Protein AF-A0A7S2SRY5-F1 (afdb_monomer_lite)

Radius of gyration: 25.63 Å; chains: 1; bounding box: 50×36×80 Å

pLDDT: mean 78.51, std 10.62, range [42.31, 93.31]

Secondary structure (DSSP, 8-state):
------HHHHHHHHHHHHHHHHHHHHS-S-HHHHHHHHHHHHHHHHHHHHHH--SSSHHHHHHHHHHHHHHHHHHHHHHHHHTT----HHHHHHHHHHHHHHHHHHHHHHHHHHHHHHHHHHHHHHHHHHHHHHHHHHHHHHHHHHHH--

Structure (mmCIF, N/CA/C/O backbone):
data_AF-A0A7S2SRY5-F1
#
_entry.id   AF-A0A7S2SRY5-F1
#
loop_
_atom_site.group_PDB
_atom_site.id
_atom_site.type_symbol
_atom_site.label_atom_id
_atom_site.label_alt_id
_atom_site.label_comp_id
_atom_site.label_asym_id
_atom_site.label_entity_id
_atom_site.label_seq_id
_atom_site.pdbx_PDB_ins_code
_atom_site.Cartn_x
_atom_site.Cartn_y
_atom_site.Cartn_z
_atom_site.occupancy
_atom_site.B_iso_or_equiv
_atom_site.auth_seq_id
_atom_site.auth_comp_id
_atom_site.auth_asym_id
_atom_site.auth_atom_id
_atom_site.pdbx_PDB_model_num
ATOM 1 N N . ALA A 1 1 ? -24.766 8.597 -2.545 1.00 42.31 1 ALA A N 1
ATOM 2 C CA . ALA A 1 1 ? -24.992 7.675 -1.414 1.00 42.31 1 ALA A CA 1
ATOM 3 C C . ALA A 1 1 ? -23.732 6.835 -1.227 1.00 42.31 1 ALA A C 1
ATOM 5 O O . ALA A 1 1 ? -23.485 5.963 -2.050 1.00 42.31 1 ALA A O 1
ATOM 6 N N . ASN A 1 2 ? -22.904 7.137 -0.221 1.00 47.97 2 ASN A N 1
ATOM 7 C CA . ASN A 1 2 ? -21.693 6.357 0.059 1.00 47.97 2 ASN A CA 1
ATOM 8 C C . ASN A 1 2 ? -22.101 4.989 0.608 1.00 47.97 2 ASN A C 1
ATOM 10 O O . ASN A 1 2 ? -22.494 4.873 1.770 1.00 47.97 2 ASN A O 1
ATOM 14 N N . LYS A 1 3 ? -22.042 3.952 -0.233 1.00 54.22 3 LYS A N 1
ATOM 15 C CA . LYS A 1 3 ? -22.124 2.567 0.232 1.00 54.22 3 LYS A CA 1
ATOM 16 C C . LYS A 1 3 ? -20.818 2.274 0.962 1.00 54.22 3 LYS A C 1
ATOM 18 O O . LYS A 1 3 ? -19.805 2.040 0.317 1.00 54.22 3 LYS A O 1
ATOM 23 N N . ARG A 1 4 ? -20.837 2.326 2.296 1.00 57.22 4 ARG A N 1
ATOM 24 C CA . ARG A 1 4 ? -19.700 1.893 3.116 1.00 57.22 4 ARG A CA 1
ATOM 25 C C . ARG A 1 4 ? -19.456 0.416 2.826 1.00 57.22 4 ARG A C 1
ATOM 27 O O . ARG A 1 4 ? -20.260 -0.429 3.216 1.00 57.22 4 ARG A O 1
ATOM 34 N N . MET A 1 5 ? -18.389 0.121 2.094 1.00 65.12 5 MET A N 1
ATOM 35 C CA . MET A 1 5 ? -17.913 -1.247 1.943 1.00 65.12 5 MET A CA 1
ATOM 36 C C . MET A 1 5 ? -17.439 -1.711 3.325 1.00 65.12 5 MET A C 1
ATOM 38 O O . MET A 1 5 ? -16.780 -0.951 4.034 1.00 65.12 5 MET A O 1
ATOM 42 N N . GLY A 1 6 ? -17.836 -2.909 3.756 1.00 72.12 6 GLY A N 1
ATOM 43 C CA . GLY A 1 6 ? -17.393 -3.436 5.046 1.00 72.12 6 GLY A CA 1
ATOM 44 C C . GLY A 1 6 ? -15.869 -3.561 5.075 1.00 72.12 6 GLY A C 1
ATOM 45 O O . GLY A 1 6 ? -15.277 -3.959 4.073 1.00 72.12 6 GLY A O 1
ATOM 46 N N . PHE A 1 7 ? -15.247 -3.249 6.216 1.00 74.31 7 PHE A N 1
ATOM 47 C CA . PHE A 1 7 ? -13.791 -3.320 6.413 1.00 74.31 7 PHE A CA 1
ATOM 48 C C . PHE A 1 7 ? -13.189 -4.637 5.897 1.00 74.31 7 PHE A C 1
ATOM 50 O O . PHE A 1 7 ? -12.199 -4.626 5.180 1.00 74.31 7 PHE A O 1
ATOM 57 N N . LEU A 1 8 ? -13.863 -5.757 6.164 1.00 75.06 8 LEU A N 1
ATOM 58 C CA . LEU A 1 8 ? -13.459 -7.100 5.742 1.00 75.06 8 LEU A CA 1
ATOM 59 C C . LEU A 1 8 ? -13.391 -7.258 4.213 1.00 75.06 8 LEU A C 1
ATOM 61 O O . LEU A 1 8 ? -12.482 -7.884 3.683 1.00 75.06 8 LEU A O 1
ATOM 65 N N . THR A 1 9 ? -14.335 -6.663 3.483 1.00 81.44 9 THR A N 1
ATOM 66 C CA . THR A 1 9 ? -14.338 -6.686 2.013 1.00 81.44 9 THR A CA 1
ATOM 67 C C . THR A 1 9 ? -13.236 -5.799 1.446 1.00 81.44 9 THR A C 1
ATOM 69 O O . THR A 1 9 ? -12.620 -6.153 0.443 1.00 81.44 9 THR A O 1
ATOM 72 N N . TRP A 1 10 ? -12.977 -4.660 2.092 1.00 86.56 10 TRP A N 1
ATOM 73 C CA . TRP A 1 10 ? -11.873 -3.789 1.711 1.00 86.56 10 TRP A CA 1
ATOM 74 C C . TRP A 1 10 ? -10.514 -4.446 1.960 1.00 86.56 10 TRP A C 1
ATOM 76 O O . TRP A 1 10 ? -9.637 -4.342 1.112 1.00 86.56 10 TRP A O 1
ATOM 86 N N . ASP A 1 11 ? -10.358 -5.180 3.060 1.00 80.69 11 ASP A N 1
ATOM 87 C CA . ASP A 1 11 ? -9.119 -5.898 3.363 1.00 80.69 11 ASP A CA 1
ATOM 88 C C . ASP A 1 11 ? -8.829 -7.017 2.346 1.00 80.69 11 ASP A C 1
ATOM 90 O O . ASP A 1 11 ? -7.717 -7.163 1.844 1.00 80.69 11 ASP A O 1
ATOM 94 N N . VAL A 1 12 ? -9.857 -7.754 1.916 1.00 82.75 12 VAL A N 1
ATOM 95 C CA . VAL A 1 12 ? -9.706 -8.714 0.807 1.00 82.75 12 VAL A CA 1
ATOM 96 C C . VAL A 1 12 ? -9.290 -8.000 -0.486 1.00 82.75 12 VAL A C 1
ATOM 98 O O . VAL A 1 12 ? -8.461 -8.509 -1.240 1.00 82.75 12 VAL A O 1
ATOM 101 N N . PHE A 1 13 ? -9.830 -6.806 -0.743 1.00 87.38 13 PHE A N 1
ATOM 102 C CA . PHE A 1 13 ? -9.464 -6.006 -1.910 1.00 87.38 13 PHE A CA 1
ATOM 103 C C . PHE A 1 13 ? -8.007 -5.514 -1.851 1.00 87.38 13 PHE A C 1
ATOM 105 O O . PHE A 1 13 ? -7.291 -5.614 -2.849 1.00 87.38 13 PHE A O 1
ATOM 112 N N . THR A 1 14 ? -7.532 -5.029 -0.701 1.00 86.44 14 THR A N 1
ATOM 113 C CA . THR A 1 14 ? -6.136 -4.593 -0.527 1.00 86.44 14 THR A CA 1
ATOM 114 C C . THR A 1 14 ? -5.162 -5.765 -0.622 1.00 86.44 14 THR A C 1
ATOM 116 O O . THR A 1 14 ? -4.108 -5.624 -1.244 1.00 86.44 14 THR A O 1
ATOM 119 N N . GLN A 1 15 ? -5.513 -6.941 -0.096 1.00 82.44 15 GLN A N 1
ATOM 120 C CA . GLN A 1 15 ? -4.714 -8.156 -0.270 1.00 82.44 15 GLN A CA 1
ATOM 121 C C . GLN A 1 15 ? -4.664 -8.595 -1.737 1.00 82.44 15 GLN A C 1
ATOM 123 O O . GLN A 1 15 ? -3.578 -8.837 -2.265 1.00 82.44 15 GLN A O 1
ATOM 128 N N . ALA A 1 16 ? -5.807 -8.626 -2.431 1.00 85.50 16 ALA A N 1
ATOM 129 C CA . ALA A 1 16 ? -5.864 -8.947 -3.857 1.00 85.50 16 ALA A CA 1
ATOM 130 C C . ALA A 1 16 ? -5.019 -7.973 -4.696 1.00 85.50 16 ALA A C 1
ATOM 132 O O . ALA A 1 16 ? -4.290 -8.402 -5.590 1.00 85.50 16 ALA A O 1
ATOM 133 N N . ARG A 1 17 ? -5.048 -6.674 -4.367 1.00 91.06 17 ARG A N 1
ATOM 134 C CA . ARG A 1 17 ? -4.177 -5.650 -4.966 1.00 91.06 17 ARG A CA 1
ATOM 135 C C . ARG A 1 17 ? -2.700 -6.001 -4.790 1.00 91.06 17 ARG A C 1
ATOM 137 O O . ARG A 1 17 ? -1.957 -5.967 -5.764 1.00 91.06 17 ARG A O 1
ATOM 144 N N . THR A 1 18 ? -2.275 -6.361 -3.582 1.00 84.25 18 THR A N 1
ATOM 145 C CA . THR A 1 18 ? -0.880 -6.744 -3.306 1.00 84.25 18 THR A CA 1
ATOM 146 C C . THR A 1 18 ? -0.471 -7.990 -4.090 1.00 84.25 18 THR A C 1
ATOM 148 O O . THR A 1 18 ? 0.593 -8.003 -4.704 1.00 84.25 18 THR A O 1
ATOM 151 N N . VAL A 1 19 ? -1.333 -9.009 -4.144 1.00 79.88 19 VAL A N 1
ATOM 152 C CA . VAL A 1 19 ? -1.084 -10.226 -4.934 1.00 79.88 19 VAL A CA 1
ATOM 153 C C . VAL A 1 19 ? -0.946 -9.899 -6.420 1.00 79.88 19 VAL A C 1
ATOM 155 O O . VAL A 1 19 ? -0.028 -10.396 -7.065 1.00 79.88 19 VAL A O 1
ATOM 158 N N . LEU A 1 20 ? -1.803 -9.032 -6.964 1.00 87.25 20 LEU A N 1
ATOM 159 C CA . LEU A 1 20 ? -1.713 -8.597 -8.360 1.00 87.25 20 LEU A CA 1
ATOM 160 C C . LEU A 1 20 ? -0.436 -7.799 -8.642 1.00 87.25 20 LEU A C 1
ATOM 162 O O . LEU A 1 20 ? 0.190 -8.025 -9.672 1.00 87.25 20 LEU A O 1
ATOM 166 N N . LEU A 1 21 ? -0.016 -6.916 -7.731 1.00 86.25 21 LEU A N 1
ATOM 167 C CA . LEU A 1 21 ? 1.247 -6.181 -7.868 1.00 86.25 21 LEU A CA 1
ATOM 168 C C . LEU A 1 21 ? 2.449 -7.131 -7.935 1.00 86.25 21 LEU A C 1
ATOM 170 O O . LEU A 1 21 ? 3.328 -6.946 -8.773 1.00 86.25 21 LEU A O 1
ATOM 174 N N . VAL A 1 22 ? 2.461 -8.171 -7.097 1.00 83.00 22 VAL A N 1
ATOM 175 C CA . VAL A 1 22 ? 3.490 -9.218 -7.153 1.00 83.00 22 VAL A CA 1
ATOM 176 C C . VAL A 1 22 ? 3.356 -10.047 -8.432 1.00 83.00 22 VAL A C 1
ATOM 178 O O . VAL A 1 22 ? 4.353 -10.344 -9.072 1.00 83.00 22 VAL A O 1
ATOM 181 N N . ALA A 1 23 ? 2.145 -10.387 -8.873 1.00 80.31 23 ALA A N 1
ATOM 182 C CA . ALA A 1 23 ? 1.958 -11.119 -10.125 1.00 80.31 23 ALA A CA 1
ATOM 183 C C . ALA A 1 23 ? 2.494 -10.330 -11.333 1.00 80.31 23 ALA A C 1
ATOM 185 O O . ALA A 1 23 ? 3.131 -10.908 -12.212 1.00 80.31 23 ALA A O 1
ATOM 186 N N . PHE A 1 24 ? 2.300 -9.007 -11.359 1.00 86.12 24 PHE A N 1
ATOM 187 C CA . PHE A 1 24 ? 2.825 -8.143 -12.417 1.00 86.12 24 PHE A CA 1
ATOM 188 C C . PHE A 1 24 ? 4.351 -8.115 -12.463 1.00 86.12 24 PHE A C 1
ATOM 190 O O . PHE A 1 24 ? 4.898 -8.026 -13.560 1.00 86.12 24 PHE A O 1
ATOM 197 N N . SER A 1 25 ? 5.040 -8.250 -11.324 1.00 79.44 25 SER A N 1
ATOM 198 C CA . SER A 1 25 ? 6.508 -8.300 -11.306 1.00 79.44 25 SER A CA 1
ATOM 199 C C . SER A 1 25 ? 7.085 -9.591 -11.901 1.00 79.44 25 SER A C 1
ATOM 201 O O . SER A 1 25 ? 8.262 -9.626 -12.251 1.00 79.44 25 SER A O 1
ATOM 203 N N . VAL A 1 26 ? 6.265 -10.635 -12.061 1.00 81.38 26 VAL A N 1
ATOM 204 C CA . VAL A 1 26 ? 6.662 -11.923 -12.660 1.00 81.38 26 VAL A CA 1
ATOM 205 C C . VAL A 1 26 ? 6.169 -12.058 -14.110 1.00 81.38 26 VAL A C 1
ATOM 207 O O . VAL A 1 26 ? 6.639 -12.913 -14.853 1.00 81.38 26 VAL A O 1
ATOM 210 N N . LEU A 1 27 ? 5.228 -11.212 -14.547 1.00 79.81 27 LEU A N 1
ATOM 211 C CA . LEU A 1 27 ? 4.496 -11.399 -15.808 1.00 79.81 27 LEU A CA 1
ATOM 212 C C . LEU A 1 27 ? 5.272 -10.994 -17.074 1.00 79.81 27 LEU A C 1
ATOM 214 O O . LEU A 1 27 ? 4.885 -11.369 -18.178 1.00 79.81 27 LEU A O 1
ATOM 218 N N . SER A 1 28 ? 6.313 -10.173 -16.946 1.00 77.56 28 SER A N 1
ATOM 219 C CA . SER A 1 28 ? 7.068 -9.623 -18.080 1.00 77.56 28 SER A CA 1
ATOM 220 C C . SER A 1 28 ? 8.471 -9.239 -17.639 1.00 77.56 28 SER A C 1
ATOM 222 O O . SER A 1 28 ? 8.620 -8.728 -16.546 1.00 77.56 28 SER A O 1
ATOM 224 N N . GLU A 1 29 ? 9.497 -9.398 -18.469 1.00 78.12 29 GLU A N 1
ATOM 225 C CA . GLU A 1 29 ? 10.852 -8.911 -18.146 1.00 78.12 29 GLU A CA 1
ATOM 226 C C . GLU A 1 29 ? 10.997 -7.390 -18.349 1.00 78.12 29 GLU A C 1
ATOM 228 O O . GLU A 1 29 ? 11.954 -6.772 -17.884 1.00 78.12 29 GLU A O 1
ATOM 233 N N . ASN A 1 30 ? 10.037 -6.753 -19.030 1.00 77.44 30 ASN A N 1
ATOM 234 C CA . ASN A 1 30 ? 10.078 -5.321 -19.302 1.00 77.44 30 ASN A CA 1
ATOM 235 C C . ASN A 1 30 ? 9.521 -4.516 -18.116 1.00 77.44 30 ASN A C 1
ATOM 237 O O . ASN A 1 30 ? 8.305 -4.367 -17.966 1.00 77.44 30 ASN A O 1
ATOM 241 N N . GLY A 1 31 ? 10.419 -3.940 -17.312 1.00 79.06 31 GLY A N 1
ATOM 242 C CA . GLY A 1 31 ? 10.070 -3.160 -16.119 1.00 79.06 31 GLY A CA 1
ATOM 243 C C . GLY A 1 31 ? 9.148 -1.959 -16.375 1.00 79.06 31 GLY A C 1
ATOM 244 O O . GLY A 1 31 ? 8.325 -1.635 -15.522 1.00 79.06 31 GLY A O 1
ATOM 245 N N . ILE A 1 32 ? 9.200 -1.336 -17.562 1.00 79.31 32 ILE A N 1
ATOM 246 C CA . ILE A 1 32 ? 8.292 -0.229 -17.919 1.00 79.31 32 ILE A CA 1
ATOM 247 C C . ILE A 1 32 ? 6.856 -0.744 -18.037 1.00 79.31 32 ILE A C 1
ATOM 249 O O . ILE A 1 32 ? 5.921 -0.120 -17.534 1.00 79.31 32 ILE A O 1
ATOM 253 N N . PHE A 1 33 ? 6.678 -1.902 -18.675 1.00 79.00 33 PHE A N 1
ATOM 254 C CA . PHE A 1 33 ? 5.366 -2.525 -18.823 1.00 79.00 33 PHE A CA 1
ATOM 255 C C . PHE A 1 33 ? 4.800 -2.965 -17.465 1.00 79.00 33 PHE A C 1
ATOM 257 O O . PHE A 1 33 ? 3.637 -2.686 -17.171 1.00 79.00 33 PHE A O 1
ATOM 264 N N . GLN A 1 34 ? 5.631 -3.569 -16.605 1.00 84.94 34 GLN A N 1
ATOM 265 C CA . GLN A 1 34 ? 5.238 -3.937 -15.239 1.00 84.94 34 GLN A CA 1
ATOM 266 C C . GLN A 1 34 ? 4.772 -2.720 -14.429 1.00 84.94 34 GLN A C 1
ATOM 268 O O . GLN A 1 34 ? 3.704 -2.738 -13.813 1.00 84.94 34 GLN A O 1
ATOM 273 N N . ALA A 1 35 ? 5.558 -1.642 -14.449 1.00 84.19 35 ALA A N 1
ATOM 274 C CA . ALA A 1 35 ? 5.252 -0.434 -13.701 1.00 84.19 35 ALA A CA 1
ATOM 275 C C . ALA A 1 35 ? 4.010 0.284 -14.253 1.00 84.19 35 ALA A C 1
ATOM 277 O O . ALA A 1 35 ? 3.208 0.796 -13.475 1.00 84.19 35 ALA A O 1
ATOM 278 N N . GLY A 1 36 ? 3.786 0.252 -15.571 1.00 81.00 36 GLY A N 1
ATOM 279 C CA . GLY A 1 36 ? 2.549 0.737 -16.188 1.00 81.00 36 GLY A CA 1
ATOM 280 C C . GLY A 1 36 ? 1.308 0.000 -15.674 1.00 81.00 36 GLY A C 1
ATOM 281 O O . GLY A 1 36 ? 0.345 0.639 -15.247 1.00 81.00 36 GLY A O 1
ATOM 282 N N . LEU A 1 37 ? 1.348 -1.337 -15.629 1.00 86.50 37 LEU A N 1
ATOM 283 C CA . LEU A 1 37 ? 0.261 -2.148 -15.068 1.00 86.50 37 LEU A CA 1
ATOM 284 C C . LEU A 1 37 ? 0.033 -1.860 -13.577 1.00 86.50 37 LEU A C 1
ATOM 286 O O . LEU A 1 37 ? -1.114 -1.710 -13.146 1.00 86.50 37 LEU A O 1
ATOM 290 N N . ALA A 1 38 ? 1.112 -1.725 -12.801 1.00 89.00 38 ALA A N 1
ATOM 291 C CA . ALA A 1 38 ? 1.039 -1.370 -11.387 1.00 89.00 38 ALA A CA 1
ATOM 292 C C . ALA A 1 38 ? 0.377 0.002 -11.173 1.00 89.00 38 ALA A C 1
ATOM 294 O O . ALA A 1 38 ? -0.526 0.121 -10.345 1.00 89.00 38 ALA A O 1
ATOM 295 N N . ILE A 1 39 ? 0.748 1.019 -11.960 1.00 87.00 39 ILE A N 1
ATOM 296 C CA . ILE A 1 39 ? 0.135 2.356 -11.905 1.00 87.00 39 ILE A CA 1
ATOM 297 C C . ILE A 1 39 ? -1.359 2.278 -12.224 1.00 87.00 39 ILE A C 1
ATOM 299 O O . ILE A 1 39 ? -2.165 2.829 -11.475 1.00 87.00 39 ILE A O 1
ATOM 303 N N . CYS A 1 40 ? -1.751 1.574 -13.290 1.00 87.69 40 CYS A N 1
ATOM 304 C CA . CYS A 1 40 ? -3.163 1.407 -13.641 1.00 87.69 40 CYS A CA 1
ATOM 305 C C . CYS A 1 40 ? -3.965 0.779 -12.491 1.00 87.69 40 CYS A C 1
ATOM 307 O O . CYS A 1 40 ? -5.036 1.278 -12.138 1.00 87.69 40 CYS A O 1
ATOM 309 N N . LEU A 1 41 ? -3.434 -0.273 -11.861 1.00 93.31 41 LEU A N 1
ATOM 310 C CA . LEU A 1 41 ? -4.074 -0.930 -10.721 1.00 93.31 41 LEU A CA 1
ATOM 311 C C . LEU A 1 41 ? -4.168 -0.015 -9.490 1.00 93.31 41 LEU A C 1
ATOM 313 O O . LEU A 1 41 ? -5.200 0.007 -8.811 1.00 93.31 41 LEU A O 1
ATOM 317 N N . LEU A 1 42 ? -3.116 0.751 -9.195 1.00 92.12 42 LEU A N 1
ATOM 318 C CA . LEU A 1 42 ? -3.096 1.685 -8.069 1.00 92.12 42 LEU A CA 1
ATOM 319 C C . LEU A 1 42 ? -4.071 2.850 -8.279 1.00 92.12 42 LEU A C 1
ATOM 321 O O . LEU A 1 42 ? -4.771 3.223 -7.340 1.00 92.12 42 LEU A O 1
ATOM 325 N N . ILE A 1 43 ? -4.193 3.376 -9.503 1.00 88.50 43 ILE A N 1
ATOM 326 C CA . ILE A 1 43 ? -5.193 4.398 -9.847 1.00 88.50 43 ILE A CA 1
ATOM 327 C C . ILE A 1 43 ? -6.606 3.843 -9.653 1.00 88.50 43 ILE A C 1
ATOM 329 O O . ILE A 1 43 ? -7.428 4.488 -9.002 1.00 88.50 43 ILE A O 1
ATOM 333 N N . LEU A 1 44 ? -6.891 2.635 -10.153 1.00 90.31 44 LEU A N 1
ATOM 334 C CA . LEU A 1 44 ? -8.186 1.980 -9.932 1.00 90.31 44 LEU A CA 1
ATOM 335 C C . LEU A 1 44 ? -8.475 1.790 -8.438 1.00 90.31 44 LEU A C 1
ATOM 337 O O . LEU A 1 44 ? -9.592 2.041 -7.988 1.00 90.31 44 LEU A O 1
ATOM 341 N N . SER A 1 45 ? -7.458 1.415 -7.660 1.00 92.19 45 SER A N 1
ATOM 342 C CA . SER A 1 45 ? -7.562 1.274 -6.205 1.00 92.19 45 SER A CA 1
ATOM 343 C C . SER A 1 45 ? -7.845 2.609 -5.515 1.00 92.19 45 SER A C 1
ATOM 345 O O . SER A 1 45 ? -8.676 2.657 -4.613 1.00 92.19 45 SER A O 1
ATOM 347 N N . LEU A 1 46 ? -7.211 3.700 -5.952 1.00 89.88 46 LEU A N 1
ATOM 348 C CA . LEU A 1 46 ? -7.432 5.045 -5.419 1.00 89.88 46 LEU A CA 1
ATOM 349 C C . LEU A 1 46 ? -8.837 5.561 -5.745 1.00 89.88 46 LEU A C 1
ATOM 351 O O . LEU A 1 46 ? -9.496 6.146 -4.886 1.00 89.88 46 LEU A O 1
ATOM 355 N N . VAL A 1 47 ? -9.325 5.316 -6.963 1.00 88.38 47 VAL A N 1
ATOM 356 C CA . VAL A 1 47 ? -10.702 5.648 -7.358 1.00 88.38 47 VAL A CA 1
ATOM 357 C C . VAL A 1 47 ? -11.703 4.851 -6.520 1.00 88.38 47 VAL A C 1
ATOM 359 O O . VAL A 1 47 ? -12.637 5.437 -5.971 1.00 88.38 47 VAL A O 1
ATOM 362 N N . ALA A 1 48 ? -11.487 3.541 -6.363 1.00 89.81 48 ALA A N 1
ATOM 363 C CA . ALA A 1 48 ? -12.327 2.695 -5.520 1.00 89.81 48 ALA A CA 1
ATOM 364 C C . ALA A 1 48 ? -12.325 3.179 -4.062 1.00 89.81 48 ALA A C 1
ATOM 366 O O . ALA A 1 48 ? -13.387 3.335 -3.463 1.00 89.81 48 ALA A O 1
ATOM 367 N N . HIS A 1 49 ? -11.154 3.495 -3.510 1.00 90.06 49 HIS A N 1
ATOM 368 C CA . HIS A 1 49 ? -11.011 3.991 -2.142 1.00 90.06 49 HIS A CA 1
ATOM 369 C C . HIS A 1 49 ? -11.755 5.313 -1.917 1.00 90.06 49 HIS A C 1
ATOM 371 O O . HIS A 1 49 ? -12.544 5.430 -0.980 1.00 90.06 49 HIS A O 1
ATOM 377 N N . ASN A 1 50 ? -11.584 6.286 -2.817 1.00 87.06 50 ASN A N 1
ATOM 378 C CA . ASN A 1 50 ? -12.286 7.570 -2.738 1.00 87.06 50 ASN A CA 1
ATOM 379 C C . ASN A 1 50 ? -13.809 7.422 -2.865 1.00 87.06 50 ASN A C 1
ATOM 381 O O . ASN A 1 50 ? -14.549 8.195 -2.257 1.00 87.06 50 ASN A O 1
ATOM 385 N N . TYR A 1 51 ? -14.282 6.433 -3.628 1.00 86.56 51 TYR A N 1
ATOM 386 C CA . TYR A 1 51 ? -15.709 6.162 -3.787 1.00 86.56 51 TYR A CA 1
ATOM 387 C C . TYR A 1 51 ? -16.319 5.460 -2.565 1.00 86.56 51 TYR A C 1
ATOM 389 O O . TYR A 1 51 ? -17.393 5.843 -2.098 1.00 86.56 51 TYR A O 1
ATOM 397 N N . TYR A 1 52 ? -15.651 4.431 -2.036 1.00 86.44 52 TYR A N 1
ATOM 398 C CA . TYR A 1 52 ? -16.204 3.592 -0.971 1.00 86.44 52 TYR A CA 1
ATOM 399 C C . TYR A 1 52 ? -15.914 4.110 0.441 1.00 86.44 52 TYR A C 1
ATOM 401 O O . TYR A 1 52 ? -16.717 3.836 1.336 1.00 86.44 52 TYR A O 1
ATOM 409 N N . ARG A 1 53 ? -14.809 4.848 0.643 1.00 87.31 53 ARG A N 1
ATOM 410 C CA . ARG A 1 53 ? -14.323 5.340 1.949 1.00 87.31 53 ARG A CA 1
ATOM 411 C C . ARG A 1 53 ? -14.516 4.296 3.064 1.00 87.31 53 ARG A C 1
ATOM 413 O O . ARG A 1 53 ? -15.358 4.469 3.950 1.00 87.31 53 ARG A O 1
ATOM 420 N N . PRO A 1 54 ? -13.796 3.169 2.973 1.00 81.62 54 PRO A N 1
ATOM 421 C CA . PRO A 1 54 ? -14.066 1.956 3.743 1.00 81.62 54 PRO A CA 1
ATOM 422 C C . PRO A 1 54 ? -13.816 2.120 5.247 1.00 81.62 54 PRO A C 1
ATOM 424 O O . PRO A 1 54 ? -14.426 1.416 6.055 1.00 81.62 54 PRO A O 1
ATOM 427 N N . PHE A 1 55 ? -12.947 3.049 5.655 1.00 84.00 55 PHE A N 1
ATOM 428 C CA . PHE A 1 55 ? -12.626 3.232 7.066 1.00 84.00 55 PHE A CA 1
ATOM 429 C C . PHE A 1 55 ? -13.671 4.091 7.776 1.00 84.00 55 PHE A C 1
ATOM 431 O O . PHE A 1 55 ? -14.225 5.044 7.226 1.00 84.00 55 PHE A O 1
ATOM 438 N N . ARG A 1 56 ? -13.931 3.768 9.049 1.00 82.00 56 ARG A N 1
ATOM 439 C CA . ARG A 1 56 ? -14.882 4.519 9.883 1.00 82.00 56 ARG A CA 1
ATOM 440 C C . ARG A 1 56 ? -14.428 5.949 10.164 1.00 82.00 56 ARG A C 1
ATOM 442 O O . ARG A 1 56 ? -15.288 6.811 10.323 1.00 82.00 56 ARG A O 1
ATOM 449 N N . THR A 1 57 ? -13.121 6.172 10.258 1.00 84.81 57 THR A N 1
ATOM 450 C CA . THR A 1 57 ? -12.519 7.466 10.581 1.00 84.81 57 THR A CA 1
ATOM 451 C C . THR A 1 57 ? -11.998 8.132 9.312 1.00 84.81 57 THR A C 1
ATOM 453 O O . THR A 1 57 ? -11.315 7.504 8.502 1.00 84.81 57 THR A O 1
ATOM 456 N N . ASP A 1 58 ? -12.290 9.422 9.133 1.00 84.62 58 ASP A N 1
ATOM 457 C CA . ASP A 1 58 ? -11.814 10.178 7.966 1.00 84.62 58 ASP A CA 1
ATOM 458 C C . ASP A 1 58 ? -10.283 10.182 7.885 1.00 84.62 58 ASP A C 1
ATOM 460 O O . ASP A 1 58 ? -9.722 9.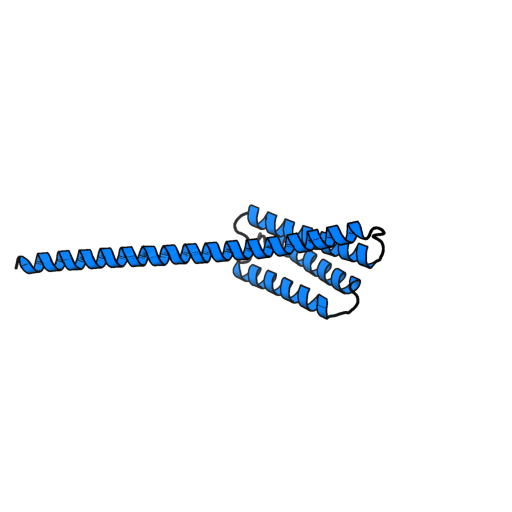952 6.821 1.00 84.62 58 ASP A O 1
ATOM 464 N N . ARG A 1 59 ? -9.605 10.273 9.034 1.00 81.94 59 ARG A N 1
ATOM 465 C CA . ARG A 1 59 ? -8.139 10.245 9.115 1.00 81.94 59 ARG A CA 1
ATOM 466 C C . ARG A 1 59 ? -7.518 8.964 8.545 1.00 81.94 59 ARG A C 1
ATOM 468 O O . ARG A 1 59 ? -6.470 9.039 7.915 1.00 81.94 59 ARG A O 1
ATOM 475 N N . ALA A 1 60 ? -8.145 7.802 8.751 1.00 81.44 60 ALA A N 1
ATOM 476 C CA . ALA A 1 60 ? -7.662 6.539 8.185 1.00 81.44 60 ALA A CA 1
ATOM 477 C C . ALA A 1 60 ? -7.901 6.467 6.670 1.00 81.44 60 ALA A C 1
ATOM 479 O O . ALA A 1 60 ? -7.049 5.976 5.934 1.00 81.44 60 ALA A O 1
ATOM 480 N N . ASN A 1 61 ? -9.025 7.015 6.191 1.00 85.44 61 ASN A N 1
ATOM 481 C CA . ASN A 1 61 ? -9.264 7.140 4.755 1.00 85.44 61 ASN A CA 1
ATOM 482 C C . ASN A 1 61 ? -8.237 8.069 4.098 1.00 85.44 61 ASN A C 1
ATOM 484 O O . ASN A 1 61 ? -7.701 7.722 3.051 1.00 85.44 61 ASN A O 1
ATOM 488 N N . ASP A 1 62 ? -7.926 9.207 4.714 1.00 85.69 62 ASP A N 1
ATOM 489 C CA . ASP A 1 62 ? -6.948 10.150 4.172 1.00 85.69 62 ASP A CA 1
ATOM 490 C C . ASP A 1 62 ? -5.536 9.540 4.137 1.00 85.69 62 ASP A C 1
ATOM 492 O O . ASP A 1 62 ? -4.824 9.704 3.148 1.00 85.69 62 ASP A O 1
ATOM 496 N N . LEU A 1 63 ? -5.154 8.769 5.164 1.00 85.06 63 LEU A N 1
ATOM 497 C CA . LEU A 1 63 ? -3.886 8.030 5.204 1.00 85.06 63 LEU A CA 1
ATOM 498 C C . LEU A 1 63 ? -3.773 6.983 4.086 1.00 85.06 63 LEU A C 1
ATOM 500 O O . LEU A 1 63 ? -2.739 6.925 3.419 1.00 85.06 63 LEU A O 1
ATOM 504 N N . GLU A 1 64 ? -4.815 6.185 3.838 1.00 85.88 64 GLU A N 1
ATOM 505 C CA . GLU A 1 64 ? -4.805 5.203 2.739 1.00 85.88 64 GLU A CA 1
ATOM 506 C C . GLU A 1 64 ? -4.782 5.901 1.370 1.00 85.88 64 GLU A C 1
ATOM 508 O O . GLU A 1 64 ? -4.015 5.503 0.494 1.00 85.88 64 GLU A O 1
ATOM 513 N N . SER A 1 65 ? -5.551 6.983 1.187 1.00 86.25 65 SER A N 1
ATOM 514 C CA . SER A 1 65 ? -5.515 7.791 -0.042 1.00 86.25 65 SER A CA 1
ATOM 515 C C . SER A 1 65 ? -4.114 8.328 -0.316 1.00 86.25 65 SER A C 1
ATOM 517 O O . SER A 1 65 ? -3.632 8.261 -1.447 1.00 86.25 65 SER A O 1
ATOM 519 N N . LEU A 1 66 ? -3.458 8.858 0.719 1.00 83.25 66 LEU A N 1
ATOM 520 C CA . LEU A 1 66 ? -2.118 9.422 0.616 1.00 83.25 66 LEU A CA 1
ATOM 521 C C . LEU A 1 66 ? -1.089 8.325 0.328 1.00 83.25 66 LEU A C 1
ATOM 523 O O . LEU A 1 66 ? -0.255 8.502 -0.551 1.00 83.25 66 LEU A O 1
ATOM 527 N N . THR A 1 67 ? -1.222 7.160 0.964 1.00 87.38 67 THR A N 1
ATOM 528 C CA . THR A 1 67 ? -0.381 5.982 0.694 1.00 87.38 67 THR A CA 1
ATOM 529 C C . THR A 1 67 ? -0.505 5.530 -0.762 1.00 87.38 67 THR A C 1
ATOM 531 O O . THR A 1 67 ? 0.501 5.344 -1.445 1.00 87.38 67 THR A O 1
ATOM 534 N N . LEU A 1 68 ? -1.731 5.414 -1.278 1.00 88.25 68 LEU A N 1
ATOM 535 C CA . LEU A 1 68 ? -1.989 5.066 -2.675 1.00 88.25 68 LEU A CA 1
ATOM 536 C C . LEU A 1 68 ? -1.419 6.103 -3.649 1.00 88.25 68 LEU A C 1
ATOM 538 O O . LEU A 1 68 ? -0.783 5.731 -4.634 1.00 88.25 68 LEU A O 1
ATOM 542 N N . ALA A 1 69 ? -1.601 7.394 -3.369 1.00 81.56 69 ALA A N 1
ATOM 543 C CA . ALA A 1 69 ? -1.034 8.467 -4.182 1.00 81.56 69 ALA A CA 1
ATOM 544 C C . ALA A 1 69 ? 0.504 8.428 -4.189 1.00 81.56 69 ALA A C 1
ATOM 546 O O . ALA A 1 69 ? 1.119 8.537 -5.250 1.00 81.56 69 ALA A O 1
ATOM 547 N N . THR A 1 70 ? 1.134 8.211 -3.032 1.00 84.56 70 THR A N 1
ATOM 548 C CA . THR A 1 70 ? 2.590 8.075 -2.919 1.00 84.56 70 THR A CA 1
ATOM 549 C C . THR A 1 70 ? 3.104 6.865 -3.696 1.00 84.56 70 THR A C 1
ATOM 551 O O . THR A 1 70 ? 4.079 6.999 -4.431 1.00 84.56 70 THR A O 1
ATOM 554 N N . LEU A 1 71 ? 2.429 5.713 -3.620 1.00 85.06 71 LEU A N 1
ATOM 555 C CA . LEU A 1 71 ? 2.788 4.526 -4.406 1.00 85.06 71 LEU A CA 1
ATOM 556 C C . LEU A 1 71 ? 2.706 4.786 -5.916 1.00 85.06 71 LEU A C 1
ATOM 558 O O . LEU A 1 71 ? 3.607 4.386 -6.650 1.00 85.06 71 LEU A O 1
ATOM 562 N N . ILE A 1 72 ? 1.677 5.504 -6.380 1.00 85.75 72 ILE A N 1
ATOM 563 C CA . ILE A 1 72 ? 1.565 5.907 -7.791 1.00 85.75 72 ILE A CA 1
ATOM 564 C C . ILE A 1 72 ? 2.763 6.773 -8.196 1.00 85.75 72 ILE A C 1
ATOM 566 O O . ILE A 1 72 ? 3.363 6.522 -9.239 1.00 85.75 72 ILE A O 1
ATOM 570 N N . ILE A 1 73 ? 3.138 7.759 -7.374 1.00 81.44 73 ILE A N 1
ATOM 571 C CA . ILE A 1 73 ? 4.289 8.635 -7.639 1.00 81.44 73 ILE A CA 1
ATOM 572 C C . ILE A 1 73 ? 5.589 7.824 -7.698 1.00 81.44 73 ILE A C 1
ATOM 574 O O . ILE A 1 73 ? 6.375 8.015 -8.623 1.00 81.44 73 ILE A O 1
ATOM 578 N N . ILE A 1 74 ? 5.802 6.893 -6.763 1.00 84.44 74 ILE A N 1
ATOM 579 C CA . ILE A 1 74 ? 6.981 6.014 -6.745 1.00 84.44 74 ILE A CA 1
ATOM 580 C C . ILE A 1 74 ? 7.053 5.186 -8.031 1.00 84.44 74 ILE A C 1
ATOM 582 O O . ILE A 1 74 ? 8.099 5.151 -8.679 1.00 84.44 74 ILE A O 1
ATOM 586 N N . CYS A 1 75 ? 5.949 4.555 -8.442 1.00 82.94 75 CYS A N 1
ATOM 587 C CA . CYS A 1 75 ? 5.922 3.797 -9.690 1.00 82.94 75 CYS A CA 1
ATOM 588 C C . CYS A 1 75 ? 6.171 4.695 -10.907 1.00 82.94 75 CYS A C 1
ATOM 590 O O . CYS A 1 75 ? 6.921 4.310 -11.801 1.00 82.94 75 CYS A O 1
ATOM 592 N N . PHE A 1 76 ? 5.590 5.898 -10.940 1.00 78.88 76 PHE A N 1
ATOM 593 C CA . PHE A 1 76 ? 5.777 6.850 -12.036 1.00 78.88 76 PHE A CA 1
ATOM 594 C C . PHE A 1 76 ? 7.239 7.280 -12.167 1.00 78.88 76 PHE A C 1
ATOM 596 O O . PHE A 1 76 ? 7.802 7.289 -13.258 1.00 78.88 76 PHE A O 1
ATOM 603 N N . VAL A 1 77 ? 7.889 7.559 -11.043 1.00 77.25 77 VAL A N 1
ATOM 604 C CA . VAL A 1 77 ? 9.324 7.820 -10.998 1.00 77.25 77 VAL A CA 1
ATOM 605 C C . VAL A 1 77 ? 10.133 6.615 -11.479 1.00 77.25 77 VAL A C 1
ATOM 607 O O . VAL A 1 77 ? 11.063 6.792 -12.263 1.00 77.25 77 VAL A O 1
ATOM 610 N N . GLY A 1 78 ? 9.779 5.402 -11.045 1.00 74.94 78 GLY A N 1
ATOM 611 C CA . GLY A 1 78 ? 10.424 4.172 -11.505 1.00 74.94 78 GLY A CA 1
ATOM 612 C C . GLY A 1 78 ? 10.354 4.019 -13.027 1.00 74.94 78 GLY A C 1
ATOM 613 O O . GLY A 1 78 ? 11.352 3.679 -13.658 1.00 74.94 78 GLY A O 1
ATOM 614 N N . VAL A 1 79 ? 9.212 4.369 -13.633 1.00 76.62 79 VAL A N 1
ATOM 615 C CA . VAL A 1 79 ? 9.037 4.415 -15.094 1.00 76.62 79 VAL A CA 1
ATOM 616 C C . VAL A 1 79 ? 9.960 5.452 -15.738 1.00 76.62 79 VAL A C 1
ATOM 618 O O . VAL A 1 79 ? 10.655 5.123 -16.696 1.00 76.62 79 VAL A O 1
ATOM 621 N N . ILE A 1 80 ? 10.019 6.684 -15.217 1.00 71.94 80 ILE A N 1
ATOM 622 C CA . ILE A 1 80 ? 10.911 7.735 -15.745 1.00 71.94 80 ILE A CA 1
ATOM 623 C C . ILE A 1 80 ? 12.382 7.291 -15.660 1.00 71.94 80 ILE A C 1
ATOM 625 O O . ILE A 1 80 ? 13.147 7.499 -16.605 1.00 71.94 80 ILE A O 1
ATOM 629 N N . GLY A 1 81 ? 12.771 6.642 -14.558 1.00 69.56 81 GLY A N 1
ATOM 630 C CA . GLY A 1 81 ? 14.102 6.060 -14.380 1.00 69.56 81 GLY A CA 1
ATOM 631 C C . GLY A 1 81 ? 14.409 4.981 -15.415 1.00 69.56 81 GLY A C 1
ATOM 632 O O . GLY A 1 81 ? 15.449 5.036 -16.066 1.00 69.56 81 GLY A O 1
ATOM 633 N N . ALA A 1 82 ? 13.478 4.052 -15.634 1.00 70.50 82 ALA A N 1
ATOM 634 C CA . ALA A 1 82 ? 13.628 2.957 -16.592 1.00 70.50 82 ALA A CA 1
ATOM 635 C C . ALA A 1 82 ? 13.646 3.417 -18.062 1.00 70.50 82 ALA A C 1
ATOM 637 O O . ALA A 1 82 ? 14.299 2.791 -18.891 1.00 70.50 82 ALA A O 1
ATOM 638 N N . ILE A 1 83 ? 12.978 4.528 -18.391 1.00 66.75 83 ILE A N 1
ATOM 639 C CA . ILE A 1 83 ? 13.019 5.156 -19.726 1.00 66.75 83 ILE A CA 1
ATOM 640 C C . ILE A 1 83 ? 14.379 5.847 -19.983 1.00 66.75 83 ILE A C 1
ATOM 642 O O . ILE A 1 83 ? 14.641 6.330 -21.082 1.00 66.75 83 ILE A O 1
ATOM 646 N N . GLY A 1 84 ? 15.279 5.885 -18.991 1.00 62.44 84 GLY A N 1
ATOM 647 C CA . GLY A 1 84 ? 16.567 6.573 -19.094 1.00 62.44 84 GLY A CA 1
ATOM 648 C C . GLY A 1 84 ? 16.434 8.098 -19.049 1.00 62.44 84 GLY A C 1
ATOM 649 O O . GLY A 1 84 ? 17.386 8.811 -19.358 1.00 62.44 84 GLY A O 1
ATOM 650 N N . ALA A 1 85 ? 15.261 8.613 -18.662 1.00 56.84 85 ALA A N 1
ATOM 651 C CA . ALA A 1 85 ? 14.999 10.046 -18.554 1.00 56.84 85 ALA A CA 1
ATOM 652 C C . ALA A 1 85 ? 15.547 10.650 -17.247 1.00 56.84 85 ALA A C 1
ATOM 654 O O . ALA A 1 85 ? 15.713 11.867 -17.155 1.00 56.84 85 ALA A O 1
ATOM 655 N N . ILE A 1 86 ? 15.877 9.822 -16.246 1.00 56.16 86 ILE A N 1
ATOM 656 C CA . ILE A 1 86 ? 16.628 10.257 -15.062 1.00 56.16 86 ILE A CA 1
ATOM 657 C C . ILE A 1 86 ? 18.120 10.145 -15.380 1.00 56.16 86 ILE A C 1
ATOM 659 O O . ILE A 1 86 ? 18.734 9.095 -15.229 1.00 56.16 86 ILE A O 1
ATOM 663 N N . THR A 1 87 ? 18.717 11.254 -15.803 1.00 56.31 87 THR A N 1
ATOM 664 C CA . THR A 1 87 ? 20.156 11.350 -16.097 1.00 56.31 87 THR A CA 1
ATOM 665 C C . THR A 1 87 ? 21.049 11.215 -14.860 1.00 56.31 87 THR A C 1
ATOM 667 O O . THR A 1 87 ? 22.256 11.036 -15.003 1.00 56.31 87 THR A O 1
ATOM 670 N N . SER A 1 88 ? 20.483 11.291 -13.649 1.00 65.81 88 SER A N 1
ATOM 671 C CA . SER A 1 88 ? 21.233 11.219 -12.393 1.00 65.81 88 SER A CA 1
ATOM 672 C C . SER A 1 88 ? 20.949 9.923 -11.615 1.00 65.81 88 SER A C 1
ATOM 674 O O . SER A 1 88 ? 19.859 9.785 -11.052 1.00 65.81 88 SER A O 1
ATOM 676 N N . PRO A 1 89 ? 21.923 8.999 -11.498 1.00 62.81 89 PRO A N 1
ATOM 677 C CA . PRO A 1 89 ? 21.758 7.750 -10.744 1.00 62.81 89 PRO A CA 1
ATOM 678 C C . PRO A 1 89 ? 21.438 7.988 -9.258 1.00 62.81 89 PRO A C 1
ATOM 680 O O . PRO A 1 89 ? 20.685 7.230 -8.659 1.00 62.81 89 PRO A O 1
ATOM 683 N N . VAL A 1 90 ? 21.902 9.106 -8.688 1.00 70.00 90 VAL A N 1
ATOM 684 C CA . VAL A 1 90 ? 21.612 9.496 -7.297 1.00 70.00 90 VAL A CA 1
ATOM 685 C C . VAL A 1 90 ? 20.116 9.730 -7.073 1.00 70.00 90 VAL A C 1
ATOM 687 O O . VAL A 1 90 ? 19.571 9.363 -6.036 1.00 70.00 90 VAL A O 1
ATOM 690 N N . VAL A 1 91 ? 19.430 10.333 -8.047 1.00 59.31 91 VAL A N 1
ATOM 691 C CA . VAL A 1 91 ? 17.990 10.617 -7.952 1.00 59.31 91 VAL A CA 1
ATOM 692 C C . VAL A 1 91 ? 17.182 9.321 -8.036 1.00 59.31 91 VAL A C 1
ATOM 694 O O . VAL A 1 91 ? 16.212 9.160 -7.296 1.00 59.31 91 VAL A O 1
ATOM 697 N N . ALA A 1 92 ? 17.608 8.384 -8.887 1.00 59.22 92 ALA A N 1
ATOM 698 C CA . ALA A 1 92 ? 16.993 7.065 -8.990 1.00 59.22 92 ALA A CA 1
ATOM 699 C C . ALA A 1 92 ? 17.124 6.279 -7.673 1.00 59.22 92 ALA A C 1
ATOM 701 O O . ALA A 1 92 ? 16.118 5.783 -7.167 1.00 59.22 92 ALA A O 1
ATOM 702 N N . ASP A 1 93 ? 18.319 6.252 -7.074 1.00 62.72 93 ASP A N 1
ATOM 703 C CA . ASP A 1 93 ? 18.570 5.574 -5.798 1.00 62.72 93 ASP A CA 1
ATOM 704 C C . ASP A 1 93 ? 17.737 6.169 -4.660 1.00 62.72 93 ASP A C 1
ATOM 706 O O . ASP A 1 93 ? 17.060 5.437 -3.940 1.00 62.72 93 ASP A O 1
ATOM 710 N N . VAL A 1 94 ? 17.719 7.499 -4.511 1.00 67.06 94 VAL A N 1
ATOM 711 C CA . VAL A 1 94 ? 16.928 8.169 -3.462 1.00 67.06 94 VAL A CA 1
ATOM 712 C C . VAL A 1 94 ? 15.450 7.810 -3.571 1.00 67.06 94 VAL A C 1
ATOM 714 O O . VAL A 1 94 ? 14.797 7.569 -2.555 1.00 67.06 94 VAL A O 1
ATOM 717 N N . LEU A 1 95 ? 14.912 7.737 -4.785 1.00 58.97 95 LEU A N 1
ATOM 718 C CA . LEU A 1 95 ? 13.509 7.400 -5.007 1.00 58.97 95 LEU A CA 1
ATOM 719 C C . LEU A 1 95 ? 13.214 5.922 -4.742 1.00 58.97 95 LEU A C 1
ATOM 721 O O . LEU A 1 95 ? 12.184 5.614 -4.142 1.00 58.97 95 LEU A O 1
ATOM 725 N N . LEU A 1 96 ? 14.139 5.027 -5.090 1.00 64.38 96 LEU A N 1
ATOM 726 C CA . LEU A 1 96 ? 14.082 3.610 -4.731 1.00 64.38 96 LEU A CA 1
ATOM 727 C C . LEU A 1 96 ? 14.094 3.421 -3.209 1.00 64.38 96 LEU A C 1
ATOM 729 O O . LEU A 1 96 ? 13.214 2.753 -2.669 1.00 64.38 96 LEU A O 1
ATOM 733 N N . TYR A 1 97 ? 15.023 4.069 -2.501 1.00 64.06 97 TYR A N 1
ATOM 734 C CA . TYR A 1 97 ? 15.117 4.005 -1.040 1.00 64.06 97 TYR A CA 1
ATOM 735 C C . TYR A 1 97 ? 13.918 4.648 -0.342 1.00 64.06 97 TYR A C 1
ATOM 737 O O . TYR A 1 97 ? 13.449 4.130 0.671 1.00 64.06 97 TYR A O 1
ATOM 745 N N . THR A 1 98 ? 13.387 5.746 -0.882 1.00 65.81 98 THR A N 1
ATOM 746 C CA . THR A 1 98 ? 12.173 6.392 -0.357 1.00 65.81 98 THR A CA 1
ATOM 747 C C . THR A 1 98 ? 10.953 5.498 -0.562 1.00 65.81 98 THR A C 1
ATOM 749 O O . THR A 1 98 ? 10.140 5.331 0.346 1.00 65.81 98 THR A O 1
ATOM 752 N N . GLY A 1 99 ? 10.845 4.852 -1.726 1.00 58.03 99 GLY A N 1
ATOM 753 C CA . GLY A 1 99 ? 9.799 3.872 -1.984 1.00 58.03 99 GLY A CA 1
ATOM 754 C C . GLY A 1 99 ? 9.893 2.680 -1.037 1.00 58.03 99 GLY A C 1
ATOM 755 O O . GLY A 1 99 ? 8.916 2.344 -0.369 1.00 58.03 99 GLY A O 1
ATOM 756 N N . TYR A 1 100 ? 11.085 2.106 -0.894 1.00 59.75 100 TYR A N 1
ATOM 757 C CA . TYR A 1 100 ? 11.324 0.963 -0.019 1.00 59.75 100 TYR A CA 1
ATOM 758 C C . TYR A 1 100 ? 11.053 1.290 1.455 1.00 59.75 100 TYR A C 1
ATOM 760 O O . TYR A 1 100 ? 10.409 0.507 2.155 1.00 59.75 100 TYR A O 1
ATOM 768 N N . SER A 1 101 ? 11.488 2.462 1.930 1.00 60.12 101 SER A N 1
ATOM 769 C CA . SER A 1 101 ? 11.254 2.896 3.310 1.00 60.12 101 SER A CA 1
ATOM 770 C C . SER A 1 101 ? 9.776 3.172 3.581 1.00 60.12 101 SER A C 1
ATOM 772 O O . SER A 1 101 ? 9.291 2.801 4.647 1.00 60.12 101 SER A O 1
ATOM 774 N N . SER A 1 102 ? 9.039 3.725 2.611 1.00 59.38 102 SER A N 1
ATOM 775 C CA . SER A 1 102 ? 7.593 3.939 2.739 1.00 59.38 102 SER A CA 1
ATOM 776 C C . SER A 1 102 ? 6.825 2.618 2.839 1.00 59.38 102 SER A C 1
ATOM 778 O O . SER A 1 102 ? 6.060 2.432 3.781 1.00 59.38 102 SER A O 1
ATOM 780 N N . VAL A 1 103 ? 7.104 1.654 1.954 1.00 58.53 103 VAL A N 1
ATOM 781 C CA . VAL A 1 103 ? 6.467 0.326 1.964 1.00 58.53 103 VAL A CA 1
ATOM 782 C C . VAL A 1 103 ? 6.806 -0.426 3.249 1.00 58.53 103 VAL A C 1
ATOM 784 O O . VAL A 1 103 ? 5.918 -0.980 3.898 1.00 58.53 103 VAL A O 1
ATOM 787 N N . THR A 1 104 ? 8.077 -0.406 3.655 1.00 60.19 104 THR A N 1
ATOM 788 C CA . THR A 1 104 ? 8.521 -1.042 4.902 1.00 60.19 104 THR A CA 1
ATOM 789 C C . THR A 1 104 ? 7.866 -0.381 6.114 1.00 60.19 104 THR A C 1
ATOM 791 O O . THR A 1 104 ? 7.392 -1.075 7.007 1.00 60.19 104 THR A O 1
ATOM 794 N N . GLY A 1 105 ? 7.774 0.951 6.131 1.00 64.12 105 GLY A N 1
ATOM 795 C CA . GLY A 1 105 ? 7.111 1.711 7.187 1.00 64.12 105 GLY A CA 1
ATOM 796 C C . GLY A 1 105 ? 5.627 1.374 7.307 1.00 64.12 105 GLY A C 1
ATOM 797 O O . GLY A 1 105 ? 5.151 1.120 8.411 1.00 64.12 105 GLY A O 1
ATOM 798 N N . THR A 1 106 ? 4.907 1.287 6.186 1.00 62.06 106 THR A N 1
ATOM 799 C CA . THR A 1 106 ? 3.495 0.881 6.168 1.00 62.06 106 THR A CA 1
ATOM 800 C C . THR A 1 106 ? 3.314 -0.559 6.645 1.00 62.06 106 THR A C 1
ATOM 802 O O . THR A 1 106 ? 2.413 -0.814 7.440 1.00 62.06 106 THR A O 1
ATOM 805 N N . LEU A 1 107 ? 4.178 -1.494 6.229 1.00 60.16 107 LEU A N 1
ATOM 806 C CA . LEU A 1 107 ? 4.130 -2.885 6.696 1.00 60.16 107 LEU A CA 1
ATOM 807 C C . LEU A 1 107 ? 4.386 -2.990 8.201 1.00 60.16 107 LEU A C 1
ATOM 809 O O . LEU A 1 107 ? 3.627 -3.646 8.908 1.00 60.16 107 LEU A O 1
ATOM 813 N N . VAL A 1 108 ? 5.421 -2.315 8.706 1.00 75.75 108 VAL A N 1
ATOM 814 C CA . VAL A 1 108 ? 5.746 -2.300 10.139 1.00 75.75 108 VAL A CA 1
ATOM 815 C C . VAL A 1 108 ? 4.618 -1.663 10.943 1.00 75.75 108 VAL A C 1
ATOM 817 O O . VAL A 1 108 ? 4.224 -2.207 11.972 1.00 75.75 108 VAL A O 1
ATOM 820 N N . TYR A 1 109 ? 4.060 -0.549 10.467 1.00 70.06 109 TYR A N 1
ATOM 821 C CA . TYR A 1 109 ? 2.925 0.101 11.115 1.00 70.06 109 TYR A CA 1
ATOM 822 C C . TYR A 1 109 ? 1.678 -0.792 11.112 1.00 70.06 109 TYR A C 1
ATOM 824 O O . TYR A 1 109 ? 1.028 -0.932 12.144 1.00 70.06 109 TYR A O 1
ATOM 832 N N . GLY A 1 110 ? 1.377 -1.458 9.994 1.00 63.22 110 GLY A N 1
ATOM 833 C CA . GLY A 1 110 ? 0.285 -2.428 9.904 1.00 63.22 110 GLY A CA 1
ATOM 834 C C . GLY A 1 110 ? 0.462 -3.587 10.887 1.00 63.22 110 GLY A C 1
ATOM 835 O O . GLY A 1 110 ? -0.450 -3.885 11.656 1.00 63.22 110 GLY A O 1
ATOM 836 N N . CYS A 1 111 ? 1.659 -4.179 10.942 1.00 71.56 111 CYS A N 1
ATOM 837 C CA . CYS A 1 111 ? 1.996 -5.211 11.924 1.00 71.56 111 CYS A CA 1
ATOM 838 C C . CYS A 1 111 ? 1.842 -4.706 13.363 1.00 71.56 111 CYS A C 1
ATOM 840 O O . CYS A 1 111 ? 1.311 -5.424 14.206 1.00 71.56 111 CYS A O 1
ATOM 842 N N . TRP A 1 112 ? 2.272 -3.475 13.651 1.00 81.88 112 TRP A N 1
ATOM 843 C CA . TRP A 1 112 ? 2.117 -2.867 14.971 1.00 81.88 112 TRP A CA 1
ATOM 844 C C . TRP A 1 112 ? 0.646 -2.728 15.368 1.00 81.88 112 TRP A C 1
ATOM 846 O O . TRP A 1 112 ? 0.280 -3.114 16.476 1.00 81.88 112 TRP A O 1
ATOM 856 N N . VAL A 1 113 ? -0.202 -2.226 14.466 1.00 76.56 113 VAL A N 1
ATOM 857 C CA . VAL A 1 113 ? -1.643 -2.078 14.714 1.00 76.56 113 VAL A CA 1
ATOM 858 C C . VAL A 1 113 ? -2.280 -3.438 15.004 1.00 76.56 113 VAL A C 1
ATOM 860 O O . VAL A 1 113 ? -2.914 -3.595 16.045 1.00 76.56 113 VAL A O 1
ATOM 863 N N . VAL A 1 114 ? -2.029 -4.449 14.167 1.00 73.00 114 VAL A N 1
ATOM 864 C CA . VAL A 1 114 ? -2.555 -5.809 14.382 1.00 73.00 114 VAL A CA 1
ATOM 865 C C . VAL A 1 114 ? -2.082 -6.383 15.719 1.00 73.00 114 VAL A C 1
ATOM 867 O O . VAL A 1 114 ? -2.883 -6.912 16.487 1.00 73.00 114 VAL A O 1
ATOM 870 N N . MET A 1 115 ? -0.793 -6.242 16.041 1.00 79.75 115 MET A N 1
ATOM 871 C CA . MET A 1 115 ? -0.249 -6.707 17.319 1.00 79.75 115 MET A CA 1
ATOM 872 C C . MET A 1 115 ? -0.869 -5.975 18.511 1.00 79.75 115 MET A C 1
ATOM 874 O O . MET A 1 115 ? -1.111 -6.604 19.540 1.00 79.75 115 MET A O 1
ATOM 878 N N . SER A 1 116 ? -1.154 -4.677 18.382 1.00 79.06 116 SER A N 1
ATOM 879 C CA . SER A 1 116 ? -1.798 -3.899 19.441 1.00 79.06 116 SER A CA 1
ATOM 880 C C . SER A 1 116 ? -3.232 -4.362 19.706 1.00 79.06 116 SER A C 1
ATOM 882 O O . SER A 1 116 ? -3.590 -4.568 20.863 1.00 79.06 116 SER A O 1
ATOM 884 N N . GLU A 1 117 ? -4.011 -4.653 18.660 1.00 77.19 117 GLU A N 1
ATOM 885 C CA . GLU A 1 117 ? -5.376 -5.175 18.804 1.00 77.19 117 GLU A CA 1
ATOM 886 C C . GLU A 1 117 ? -5.387 -6.585 19.410 1.00 77.19 117 GLU A C 1
ATOM 888 O O . GLU A 1 117 ? -6.158 -6.878 20.328 1.00 77.19 117 GLU A O 1
ATOM 893 N N . VAL A 1 118 ? -4.484 -7.463 18.953 1.00 80.75 118 VAL A N 1
ATOM 894 C CA . VAL A 1 118 ? -4.330 -8.809 19.525 1.00 80.75 118 VAL A CA 1
ATOM 895 C C . VAL A 1 118 ? -3.952 -8.716 21.003 1.00 80.75 118 VAL A C 1
ATOM 897 O O . VAL A 1 118 ? -4.527 -9.424 21.833 1.00 80.75 118 VAL A O 1
ATOM 900 N N . PHE A 1 119 ? -3.031 -7.822 21.358 1.00 85.88 119 PHE A N 1
ATOM 901 C CA . PHE A 1 119 ? -2.602 -7.639 22.739 1.00 85.88 119 PHE A CA 1
ATOM 902 C C . PHE A 1 119 ? -3.727 -7.111 23.639 1.00 85.88 119 PHE A C 1
ATOM 904 O O . PHE A 1 119 ? -3.943 -7.658 24.724 1.00 85.88 119 PHE A O 1
ATOM 911 N N . GLU A 1 120 ? -4.488 -6.111 23.186 1.00 81.94 120 GLU A N 1
ATOM 912 C CA . GLU A 1 120 ? -5.652 -5.600 23.920 1.00 81.94 120 GLU A CA 1
ATOM 913 C C . GLU A 1 120 ? -6.708 -6.690 24.137 1.00 81.94 120 GLU A C 1
ATOM 915 O O . GLU A 1 120 ? -7.153 -6.896 25.270 1.00 81.94 120 GLU A O 1
ATOM 920 N N . SER A 1 121 ? -7.024 -7.478 23.103 1.00 79.38 121 SER A N 1
ATOM 921 C CA . SER A 1 121 ? -7.987 -8.584 23.217 1.00 79.38 121 SER A CA 1
ATOM 922 C C . SER A 1 121 ? -7.556 -9.635 24.254 1.00 79.38 121 SER A C 1
ATOM 924 O O . SER A 1 121 ? -8.370 -10.170 25.020 1.00 79.38 121 SER A O 1
ATOM 926 N N . HIS A 1 122 ? -6.251 -9.903 24.345 1.00 81.75 122 HIS A N 1
ATOM 927 C CA . HIS A 1 122 ? -5.705 -10.866 25.292 1.00 81.75 122 HIS A CA 1
ATOM 928 C C . HIS A 1 122 ? -5.749 -10.341 26.734 1.00 81.75 122 HIS A C 1
ATOM 930 O O . HIS A 1 122 ? -6.066 -11.088 27.670 1.00 81.75 122 HIS A O 1
ATOM 936 N N . LEU A 1 123 ? -5.495 -9.041 26.924 1.00 83.62 123 LEU A N 1
ATOM 937 C CA . LEU A 1 123 ? -5.632 -8.379 28.220 1.00 83.62 123 LEU A CA 1
ATOM 938 C C . LEU A 1 123 ? -7.081 -8.391 28.716 1.00 83.62 123 LEU A C 1
ATOM 940 O O . LEU A 1 123 ? -7.315 -8.700 29.888 1.00 83.62 123 LEU A O 1
ATOM 944 N N . G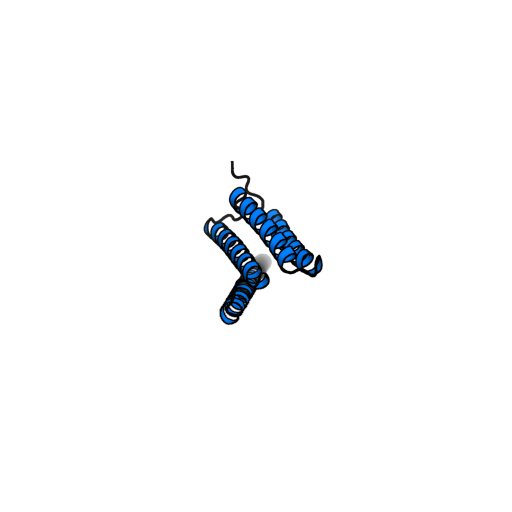LU A 1 124 ? -8.054 -8.114 27.846 1.00 82.69 124 GLU A N 1
ATOM 945 C CA . GLU A 1 124 ? -9.476 -8.152 28.205 1.00 82.69 124 GLU A CA 1
ATOM 946 C C . GLU A 1 124 ? -9.932 -9.555 28.614 1.00 82.69 124 GLU A C 1
ATOM 948 O O . GLU A 1 124 ? -10.591 -9.718 29.648 1.00 82.69 124 GLU A O 1
ATOM 953 N N . THR A 1 125 ? -9.510 -10.577 27.867 1.00 81.50 125 THR A N 1
ATOM 954 C CA . THR A 1 125 ? -9.822 -11.986 28.162 1.00 81.50 125 THR A CA 1
ATOM 955 C C . THR A 1 125 ? -9.215 -12.427 29.500 1.00 81.50 125 THR A C 1
ATOM 957 O O . THR A 1 125 ? -9.853 -13.089 30.323 1.00 81.50 125 THR A O 1
ATOM 960 N N . THR A 1 126 ? -7.979 -12.005 29.778 1.00 81.75 126 THR A N 1
ATOM 961 C CA . THR A 1 126 ? -7.302 -12.316 31.046 1.00 81.75 126 THR A CA 1
ATOM 962 C C . THR A 1 126 ? -7.972 -11.608 32.225 1.00 81.75 126 THR A C 1
ATOM 964 O O . THR A 1 126 ? -8.129 -12.188 33.305 1.00 81.75 126 THR A O 1
ATOM 967 N N . ARG A 1 127 ? -8.395 -10.355 32.025 1.00 81.38 127 ARG A N 1
ATOM 968 C CA . ARG A 1 127 ? -9.078 -9.551 33.040 1.00 81.38 127 ARG A CA 1
ATOM 969 C C . ARG A 1 127 ? -10.439 -10.155 33.398 1.00 81.38 127 ARG A C 1
ATOM 971 O O . ARG A 1 127 ? -10.709 -10.357 34.581 1.00 81.38 127 ARG A O 1
ATOM 978 N N . THR A 1 128 ? -11.255 -10.510 32.406 1.00 81.88 128 THR A N 1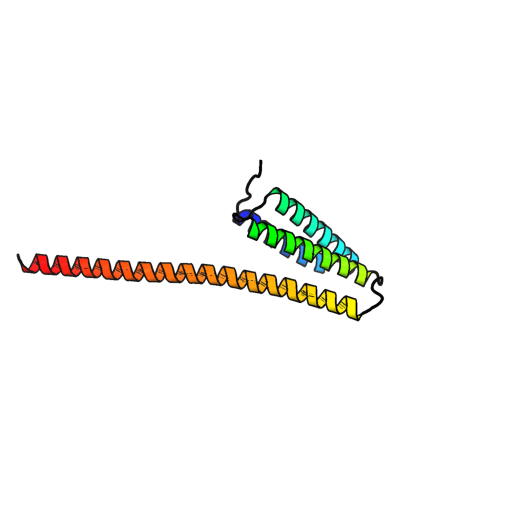
A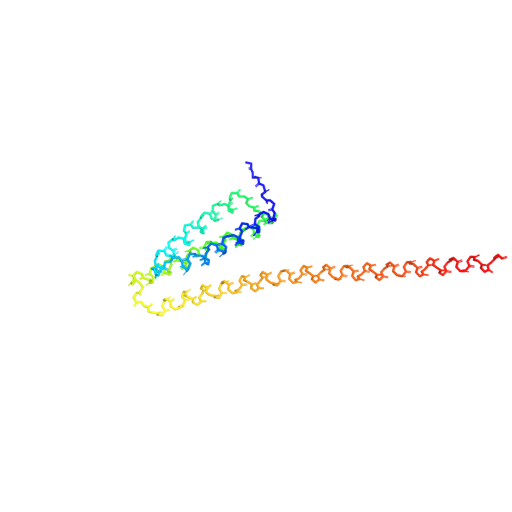TOM 979 C CA . THR A 1 128 ? -12.550 -11.179 32.631 1.00 81.88 128 THR A CA 1
ATOM 980 C C . THR A 1 128 ? -12.378 -12.524 33.336 1.00 81.88 128 THR A C 1
ATOM 982 O O . THR A 1 128 ? -13.045 -12.755 34.341 1.00 81.88 128 THR A O 1
ATOM 985 N N . SER A 1 129 ? -11.411 -13.357 32.928 1.00 86.88 129 SER A N 1
ATOM 986 C CA . SER A 1 129 ? -11.122 -14.634 33.608 1.00 86.88 129 SER A CA 1
ATOM 987 C C . SER A 1 129 ? -10.805 -14.472 35.103 1.00 86.88 129 SER A C 1
ATOM 989 O O . SER A 1 129 ? -11.244 -15.286 35.923 1.00 86.88 129 SER A O 1
ATOM 991 N N . ARG A 1 130 ? -10.055 -13.425 35.488 1.00 82.38 130 ARG A N 1
ATOM 992 C CA . ARG A 1 130 ? -9.766 -13.144 36.906 1.00 82.38 130 ARG A CA 1
ATOM 993 C C . ARG A 1 130 ? -11.016 -12.719 37.669 1.00 82.38 130 ARG A C 1
ATOM 995 O O . ARG A 1 130 ? -11.253 -13.254 38.748 1.00 82.38 130 ARG A O 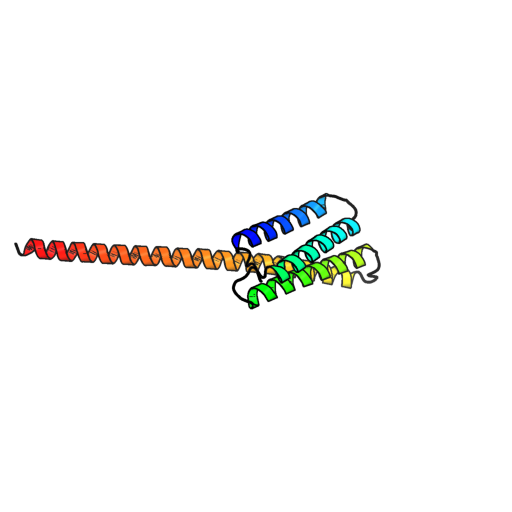1
ATOM 1002 N N . TYR A 1 131 ? -11.81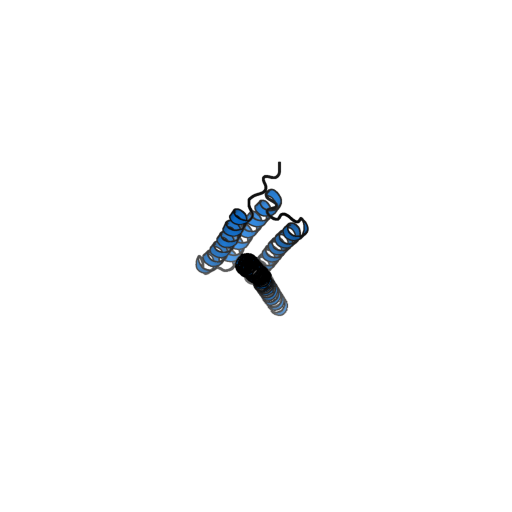9 -11.810 37.117 1.00 84.88 131 TYR A N 1
ATOM 1003 C CA . TYR A 1 131 ? -13.054 -11.372 37.773 1.00 84.88 131 TYR A CA 1
ATOM 1004 C C . TYR A 1 131 ? -14.037 -12.526 37.971 1.00 84.88 131 TYR A C 1
ATOM 1006 O O . TYR A 1 131 ? -14.583 -12.672 39.062 1.00 84.88 131 TYR A O 1
ATOM 1014 N N . THR A 1 132 ? -14.200 -13.400 36.975 1.00 87.75 132 THR A N 1
ATOM 1015 C CA . THR A 1 132 ? -15.059 -14.585 37.096 1.00 87.75 132 THR A CA 1
ATOM 1016 C C . THR A 1 132 ? -14.585 -15.518 38.211 1.00 87.75 132 THR A C 1
ATOM 1018 O O . THR A 1 132 ? -15.401 -15.973 39.007 1.00 87.75 132 THR A O 1
ATOM 1021 N N . ARG A 1 133 ? -13.272 -15.766 38.331 1.00 87.38 133 ARG A N 1
ATOM 1022 C CA . ARG A 1 133 ? -12.723 -16.590 39.422 1.00 87.38 133 ARG A CA 1
ATOM 1023 C C . ARG A 1 133 ? -12.949 -15.978 40.804 1.00 87.38 133 ARG A C 1
ATOM 1025 O O . ARG A 1 133 ? -13.292 -16.711 41.725 1.00 87.38 133 ARG A O 1
ATOM 1032 N N . ILE A 1 134 ? -12.789 -14.662 40.945 1.00 89.12 134 ILE A N 1
ATOM 1033 C CA . ILE A 1 134 ? -13.031 -13.963 42.218 1.00 89.12 134 ILE A CA 1
ATOM 1034 C C . ILE A 1 134 ? -14.515 -14.039 42.600 1.00 89.12 134 ILE A C 1
ATOM 1036 O O . ILE A 1 134 ? -14.830 -14.381 43.736 1.00 89.12 134 ILE A O 1
ATOM 1040 N N . MET A 1 135 ? -15.424 -13.787 41.654 1.00 88.00 135 MET A N 1
ATOM 1041 C CA . MET A 1 135 ? -16.871 -13.850 41.898 1.00 88.00 135 MET A CA 1
ATOM 1042 C C . MET A 1 135 ? -17.331 -15.262 42.280 1.00 88.00 135 MET A C 1
ATOM 1044 O O . MET A 1 135 ? -18.097 -15.417 43.227 1.00 88.00 135 MET A O 1
ATOM 1048 N N . LEU A 1 136 ? -16.823 -16.296 41.598 1.00 89.69 136 LEU A N 1
ATOM 1049 C CA . LEU A 1 136 ? -17.111 -17.692 41.945 1.00 89.69 136 LEU A CA 1
ATOM 1050 C C . LEU A 1 136 ? -16.562 -18.065 43.329 1.00 89.69 136 LEU A C 1
ATOM 1052 O O . LEU A 1 136 ? -17.253 -18.734 44.092 1.00 89.69 136 LEU A O 1
ATOM 1056 N N . GLY A 1 137 ? -15.358 -17.601 43.678 1.00 90.69 137 GLY A N 1
ATOM 1057 C CA . GLY A 1 137 ? -14.787 -17.804 45.011 1.00 90.69 137 GLY A CA 1
ATOM 1058 C C . GLY A 1 137 ? -15.626 -17.155 46.119 1.00 90.69 137 GLY A C 1
ATOM 1059 O O . GLY A 1 137 ? -15.896 -17.798 47.129 1.00 90.69 137 GLY A O 1
ATOM 1060 N N . LEU A 1 138 ? -16.104 -15.924 45.903 1.00 89.12 138 LEU A N 1
ATOM 1061 C CA . LEU A 1 138 ? -16.978 -15.211 46.846 1.00 89.12 138 LEU A CA 1
ATOM 1062 C C . LEU A 1 138 ? -18.356 -15.875 46.999 1.00 89.12 138 LEU A C 1
ATOM 1064 O O . LEU A 1 138 ? -18.901 -15.923 48.102 1.00 89.12 138 LEU A O 1
ATOM 1068 N N . GLN A 1 139 ? -18.929 -16.414 45.917 1.00 88.75 139 GLN A N 1
ATOM 1069 C CA . GLN A 1 139 ? -20.172 -17.190 46.001 1.00 88.75 139 GLN A CA 1
ATOM 1070 C C . GLN A 1 139 ? -19.986 -18.493 46.784 1.00 88.75 139 GLN A C 1
ATOM 1072 O O . GLN A 1 139 ? -20.861 -18.881 47.552 1.00 88.75 139 GLN A O 1
ATOM 1077 N N . GLN A 1 140 ? -18.849 -19.169 46.615 1.00 90.25 140 GLN A N 1
ATOM 1078 C CA . GLN A 1 140 ? -18.558 -20.392 47.361 1.00 90.25 140 GLN A CA 1
ATOM 1079 C C . GLN A 1 140 ? -18.330 -20.120 48.850 1.00 90.25 140 GLN A C 1
ATOM 1081 O O . GLN A 1 140 ? -18.819 -20.889 49.673 1.00 90.25 140 GLN A O 1
ATOM 1086 N N . SER A 1 141 ? -17.643 -19.029 49.210 1.00 88.00 141 SER A N 1
ATOM 1087 C CA . SER A 1 141 ? -17.439 -18.670 50.619 1.00 88.00 141 SER A CA 1
ATOM 1088 C C . SER A 1 141 ? -18.752 -18.304 51.312 1.00 88.00 141 SER A C 1
ATOM 1090 O O . SER A 1 141 ? -19.022 -18.808 52.396 1.00 88.00 141 SER A O 1
ATOM 1092 N N . THR A 1 142 ? -19.615 -17.520 50.658 1.00 88.56 142 THR A N 1
ATOM 1093 C CA . THR A 1 142 ? -20.938 -17.161 51.206 1.00 88.56 142 THR A CA 1
ATOM 1094 C C . THR A 1 142 ? -21.870 -18.368 51.343 1.00 88.56 142 THR A C 1
ATOM 1096 O O . THR A 1 142 ? -22.579 -18.485 52.338 1.00 88.56 142 THR A O 1
ATOM 1099 N N . GLN A 1 143 ? -21.851 -19.312 50.394 1.00 87.75 143 GLN A N 1
ATOM 1100 C CA . GLN A 1 143 ? -22.600 -20.569 50.535 1.00 87.75 143 GLN A CA 1
ATOM 1101 C C . GLN A 1 143 ? -22.054 -21.475 51.646 1.00 87.75 143 GLN A C 1
ATOM 1103 O O . GLN A 1 143 ? -22.826 -22.205 52.267 1.00 87.75 143 GLN A O 1
ATOM 1108 N N . ALA A 1 144 ? -20.739 -21.464 51.876 1.00 85.50 144 ALA A N 1
ATOM 1109 C CA . ALA A 1 144 ? -20.119 -22.240 52.944 1.00 85.50 144 ALA A CA 1
ATOM 1110 C C . ALA A 1 144 ? -20.474 -21.684 54.332 1.00 85.50 144 ALA A C 1
ATOM 1112 O O . ALA A 1 144 ? -20.803 -22.468 55.218 1.00 85.50 144 ALA A O 1
ATOM 1113 N N . GLU A 1 145 ? -20.471 -20.358 54.501 1.00 87.06 145 GLU A N 1
ATOM 1114 C CA . GLU A 1 145 ? -20.900 -19.696 55.742 1.00 87.06 145 GLU A CA 1
ATOM 1115 C C . GLU A 1 145 ? -22.375 -19.987 56.049 1.00 87.06 145 GLU A C 1
ATOM 1117 O O . GLU A 1 145 ? -22.685 -20.458 57.141 1.00 87.06 145 GLU A O 1
ATOM 1122 N N . ALA A 1 146 ? -23.269 -19.841 55.064 1.00 85.00 146 ALA A N 1
ATOM 1123 C CA . ALA A 1 146 ? -24.699 -20.108 55.244 1.00 85.00 146 ALA A CA 1
ATOM 1124 C C . ALA A 1 146 ? -25.005 -21.555 55.679 1.00 85.00 146 ALA A C 1
ATOM 1126 O O . ALA A 1 146 ? -25.920 -21.783 56.460 1.00 85.00 146 ALA A O 1
ATOM 1127 N N . LYS A 1 147 ? -24.226 -22.541 55.211 1.00 81.56 147 LYS A N 1
ATOM 1128 C CA . LYS A 1 147 ? -24.363 -23.949 55.631 1.00 81.56 147 LYS A CA 1
ATOM 1129 C C . LYS A 1 147 ? -23.829 -24.246 57.030 1.00 81.56 147 LYS A C 1
ATOM 1131 O O . LYS A 1 147 ? -24.104 -25.320 57.545 1.00 81.56 147 LYS A O 1
ATOM 1136 N N . SER A 1 148 ? -23.002 -23.371 57.598 1.00 83.81 148 SER A N 1
ATOM 1137 C CA . SER A 1 148 ? -22.446 -23.565 58.943 1.00 83.81 148 SER A CA 1
ATOM 1138 C C . SER A 1 148 ? -23.357 -23.043 60.057 1.00 83.81 148 SER A C 1
ATOM 1140 O O . SER A 1 148 ? -23.127 -23.361 61.221 1.00 83.81 148 SER A O 1
ATOM 1142 N N . GLU A 1 149 ? -24.373 -22.251 59.700 1.00 82.56 149 GLU A N 1
ATOM 1143 C CA . GLU A 1 149 ? -25.364 -21.689 60.625 1.00 82.56 149 GLU A CA 1
ATOM 1144 C C . GLU A 1 149 ? -26.643 -22.546 60.750 1.00 82.56 149 GLU A C 1
ATOM 1146 O O . GLU A 1 149 ? -27.461 -22.276 61.631 1.00 82.56 149 GLU A O 1
ATOM 1151 N N . GLU A 1 150 ? -26.805 -23.576 59.908 1.00 74.88 150 GLU A N 1
ATOM 1152 C CA . GLU A 1 150 ? -27.841 -24.625 60.019 1.00 74.88 150 GLU A CA 1
ATOM 1153 C C . GLU A 1 150 ? -27.355 -25.828 60.842 1.00 74.88 150 GLU A C 1
ATOM 1155 O O . GLU A 1 150 ? -28.162 -26.343 61.652 1.00 74.88 150 GLU A O 1
#

Foldseek 3Di:
DQAQDEPVVVVVVVVVLVVVLVVLVVVDPQLLSSLVVNLVSLVVNLVVLVRNVNDPDVVVSVVVNVLSVLSNVLSVLVNCVSVVVPVDVVVVVVSVVVNVCSVVVVVVVVVVVVVVVVVVVVVVVVVVVVVVVVVVVVVVVVVVVVVVVD

Sequence (150 aa):
ANKRMGFLTWDVFTQARTVLLVAFSVLSENGIFQAGLAICLLILSLVAHNYYRPFRTDRANDLESLTLATLIIICFVGVIGAIGAITSPVVADVLLYTGYSSVTGTLVYGCWVVMSEVFESHLETTRTSRYTRIMLGLQQSTQAEAKSEE

Organism: NCBI:txid1034831